Protein AF-A0A6I4M7V6-F1 (afdb_monomer_lite)

Secondary structure (DSSP, 8-state):
--HHHHHHHHHHHHHHHHHHHHHHHHTT-TTHHHHHHHHHHHHHHHHHHHHHHHSS--

Radius of gyration: 13.86 Å; chains: 1; bounding box: 36×14×36 Å

Sequence (58 aa):
MSKKNFRAGLSALTGIYGLTIAVLAMLDVSSLGLIAAIGAVLLGMGWAFSGRFAGRGA

Organism: NCBI:txid2650748

Foldseek 3Di:
DDLVVLVVVLVVVVVVLVVVLVVVVVVVPPCSVVSVVVVCVVSVVSVVVNVVVVVVDD

pLDDT: mean 72.94, std 10.84, range [43.19, 86.5]

Structure (mmCIF, N/CA/C/O backbone):
data_AF-A0A6I4M7V6-F1
#
_entry.id   AF-A0A6I4M7V6-F1
#
loop_
_atom_site.group_PDB
_atom_site.id
_atom_site.type_symbol
_atom_site.label_atom_id
_atom_site.label_alt_id
_atom_site.label_comp_id
_atom_site.label_asym_id
_atom_site.label_entity_id
_atom_site.label_seq_id
_atom_site.pdbx_PDB_ins_code
_atom_site.Cartn_x
_atom_site.Cartn_y
_atom_site.Cartn_z
_atom_site.occupancy
_atom_site.B_iso_or_equiv
_atom_site.auth_seq_id
_atom_site.auth_comp_id
_atom_site.auth_asym_id
_atom_site.auth_atom_id
_atom_site.pdbx_PDB_model_num
ATOM 1 N N . MET A 1 1 ? -8.204 -8.014 18.430 1.00 50.62 1 MET A N 1
ATOM 2 C CA . MET A 1 1 ? -7.331 -6.981 17.823 1.00 50.62 1 MET A CA 1
ATOM 3 C C . MET A 1 1 ? -8.149 -5.703 17.667 1.00 50.62 1 MET A C 1
ATOM 5 O O . MET A 1 1 ? -9.223 -5.763 17.081 1.00 50.62 1 MET A O 1
ATOM 9 N N . SER A 1 2 ? -7.737 -4.586 18.273 1.00 55.69 2 SER A N 1
ATOM 10 C CA . SER A 1 2 ? -8.544 -3.354 18.290 1.00 55.69 2 SER A CA 1
ATOM 11 C C . SER A 1 2 ? -8.702 -2.788 16.871 1.00 55.69 2 SER A C 1
ATOM 13 O O . SER A 1 2 ? -7.706 -2.683 16.155 1.00 55.69 2 SER A O 1
ATOM 15 N N . LYS A 1 3 ? -9.923 -2.414 16.449 1.00 60.22 3 LYS A N 1
ATOM 16 C CA . LYS A 1 3 ? -10.230 -1.878 15.097 1.00 60.22 3 LYS A CA 1
ATOM 17 C C . LYS A 1 3 ? -9.283 -0.742 14.669 1.00 60.22 3 LYS A C 1
ATOM 19 O O . LYS A 1 3 ? -8.992 -0.586 13.485 1.00 60.22 3 LYS A O 1
ATOM 24 N N . LYS A 1 4 ? -8.765 0.013 15.645 1.00 65.50 4 LYS A N 1
ATOM 25 C CA . LYS A 1 4 ? -7.768 1.078 15.464 1.00 65.50 4 LYS A CA 1
ATOM 26 C C . LYS A 1 4 ? -6.430 0.549 14.927 1.00 65.50 4 LYS A C 1
ATOM 28 O O . LYS A 1 4 ? -5.881 1.127 13.997 1.00 65.50 4 LYS A O 1
ATOM 33 N N . ASN A 1 5 ? -5.963 -0.588 15.443 1.00 67.50 5 ASN A N 1
ATOM 34 C CA . ASN A 1 5 ? -4.710 -1.223 15.024 1.00 67.50 5 ASN A CA 1
ATOM 35 C C . ASN A 1 5 ? -4.841 -1.862 13.636 1.00 67.50 5 ASN A C 1
ATOM 37 O O . ASN A 1 5 ? -3.881 -1.868 12.877 1.00 67.50 5 ASN A O 1
ATOM 41 N N . PHE A 1 6 ? -6.036 -2.347 13.282 1.00 70.56 6 PHE A N 1
ATOM 42 C CA . PHE A 1 6 ? -6.299 -2.901 11.953 1.00 70.56 6 PHE A CA 1
ATOM 43 C C . PHE A 1 6 ? -6.254 -1.820 10.865 1.00 70.56 6 PHE A C 1
ATOM 45 O O . PHE A 1 6 ? -5.560 -1.985 9.870 1.00 70.56 6 PHE A O 1
ATOM 52 N N . ARG A 1 7 ? -6.922 -0.676 11.077 1.00 69.88 7 ARG A N 1
ATOM 53 C CA . ARG A 1 7 ? -6.851 0.470 10.151 1.00 69.88 7 ARG A CA 1
ATOM 54 C C . ARG A 1 7 ? -5.444 1.058 10.052 1.00 69.88 7 ARG A C 1
ATOM 56 O O . ARG A 1 7 ? -4.998 1.340 8.949 1.00 69.88 7 ARG A O 1
ATOM 63 N N . ALA A 1 8 ? -4.744 1.205 11.178 1.00 75.81 8 ALA A N 1
ATOM 64 C CA . ALA A 1 8 ? -3.364 1.690 11.183 1.00 75.81 8 ALA A CA 1
ATOM 65 C C . ALA A 1 8 ? -2.421 0.742 10.421 1.00 75.81 8 ALA A C 1
ATOM 67 O O . ALA A 1 8 ? -1.622 1.201 9.607 1.00 75.81 8 ALA A O 1
ATOM 68 N N . GLY A 1 9 ? -2.567 -0.572 10.621 1.00 77.88 9 GLY A N 1
ATOM 69 C CA . GLY A 1 9 ? -1.824 -1.587 9.875 1.00 77.88 9 GLY A CA 1
ATOM 70 C C . GLY A 1 9 ? -2.130 -1.556 8.378 1.00 77.88 9 GLY A C 1
ATOM 71 O O . GLY A 1 9 ? -1.206 -1.563 7.573 1.00 77.88 9 GLY A O 1
ATOM 72 N N . LEU A 1 10 ? -3.408 -1.444 7.998 1.00 75.62 10 LEU A N 1
ATOM 73 C CA . LEU A 1 10 ? -3.828 -1.381 6.595 1.00 75.62 10 LEU A CA 1
ATOM 74 C C . LEU A 1 10 ? -3.283 -0.128 5.887 1.00 75.62 10 LEU A C 1
ATOM 76 O O . LEU A 1 10 ? -2.793 -0.223 4.764 1.00 75.62 10 LEU A O 1
ATOM 80 N N . SER A 1 11 ? -3.314 1.035 6.547 1.00 75.75 11 SER A N 1
ATOM 81 C CA . SER A 1 11 ? -2.741 2.276 6.009 1.00 75.75 11 SER A CA 1
ATOM 82 C C . SER A 1 11 ? -1.221 2.194 5.861 1.00 75.75 11 SER A C 1
ATOM 84 O O . SER A 1 11 ? -0.694 2.599 4.827 1.00 75.75 11 SER A O 1
ATOM 86 N N . ALA A 1 12 ? -0.518 1.628 6.847 1.00 81.81 12 ALA A N 1
ATOM 87 C CA . ALA A 1 12 ? 0.927 1.420 6.762 1.00 81.81 12 ALA A CA 1
ATOM 88 C C . ALA A 1 12 ? 1.297 0.473 5.606 1.00 81.81 12 ALA A C 1
ATOM 90 O O . ALA A 1 12 ? 2.180 0.787 4.812 1.00 81.81 12 ALA A O 1
ATOM 91 N N . LEU A 1 13 ? 0.563 -0.635 5.453 1.00 78.56 13 LEU A N 1
ATOM 92 C CA . LEU A 1 13 ? 0.704 -1.569 4.330 1.00 78.56 13 LEU A CA 1
ATOM 93 C C . LEU A 1 13 ? 0.447 -0.898 2.978 1.00 78.56 13 LEU A C 1
ATOM 95 O O . LEU A 1 13 ? 1.204 -1.119 2.038 1.00 78.56 13 LEU A O 1
ATOM 99 N N . THR A 1 14 ? -0.579 -0.048 2.889 1.00 80.62 14 THR A N 1
ATOM 100 C CA . THR A 1 14 ? -0.895 0.708 1.665 1.00 80.62 14 THR A CA 1
ATOM 101 C C . THR A 1 14 ? 0.263 1.641 1.290 1.00 80.62 14 THR A C 1
ATOM 103 O O . THR A 1 14 ? 0.667 1.685 0.129 1.00 80.62 14 THR A O 1
ATOM 106 N N . GLY A 1 15 ? 0.842 2.342 2.271 1.00 81.69 15 GLY A N 1
ATOM 107 C CA . GLY A 1 15 ? 1.989 3.228 2.059 1.00 81.69 15 GLY A CA 1
ATOM 108 C C . GLY A 1 15 ? 3.250 2.484 1.610 1.00 81.69 15 GLY A C 1
ATOM 109 O O . GLY A 1 15 ? 3.863 2.862 0.615 1.00 81.69 15 GLY A O 1
ATOM 110 N N . ILE A 1 16 ? 3.605 1.390 2.294 1.00 85.31 16 ILE A N 1
ATOM 111 C CA . ILE A 1 16 ? 4.769 0.553 1.945 1.00 85.31 16 ILE A CA 1
ATOM 112 C C . ILE A 1 16 ? 4.603 -0.054 0.548 1.00 85.31 16 ILE A C 1
ATOM 114 O O . ILE A 1 16 ? 5.551 -0.088 -0.238 1.00 85.31 16 ILE A O 1
ATOM 118 N N . TYR A 1 17 ? 3.394 -0.504 0.215 1.00 79.50 17 TYR A N 1
ATOM 119 C CA . TYR A 1 17 ? 3.101 -1.070 -1.093 1.00 79.50 17 TYR A CA 1
ATOM 120 C C . TYR A 1 17 ? 3.222 -0.023 -2.209 1.00 79.50 17 TYR A C 1
ATOM 122 O O . TYR A 1 17 ? 3.892 -0.276 -3.208 1.00 79.50 17 TYR A O 1
ATOM 130 N N . GLY A 1 18 ? 2.667 1.179 -2.021 1.00 80.94 18 GLY A N 1
ATOM 131 C CA . GLY A 1 18 ? 2.834 2.282 -2.973 1.00 80.94 18 GLY A CA 1
ATOM 132 C C . GLY A 1 18 ? 4.302 2.669 -3.184 1.00 80.94 18 GLY A C 1
ATOM 133 O O . GLY A 1 18 ? 4.727 2.892 -4.315 1.00 80.94 18 GLY A O 1
ATOM 134 N N . LEU A 1 19 ? 5.102 2.668 -2.113 1.00 83.56 19 LEU A N 1
ATOM 135 C CA . LEU A 1 19 ? 6.537 2.959 -2.179 1.00 83.56 19 LEU A CA 1
ATOM 136 C C . LEU A 1 19 ? 7.313 1.860 -2.917 1.00 83.56 19 LEU A C 1
ATOM 138 O O . LEU A 1 19 ? 8.200 2.152 -3.712 1.00 83.56 19 LEU A O 1
ATOM 142 N N . THR A 1 20 ? 6.924 0.600 -2.722 1.00 82.25 20 THR A N 1
ATOM 143 C CA . THR A 1 20 ? 7.477 -0.546 -3.454 1.00 82.25 20 THR A CA 1
ATOM 144 C C . THR A 1 20 ? 7.186 -0.421 -4.950 1.00 82.25 20 THR A C 1
ATOM 146 O O . THR A 1 20 ? 8.098 -0.541 -5.759 1.00 82.25 20 THR A O 1
ATOM 149 N N . ILE A 1 21 ? 5.945 -0.091 -5.327 1.00 81.94 21 ILE A N 1
ATOM 150 C CA . ILE A 1 21 ? 5.566 0.167 -6.724 1.00 81.94 21 ILE A CA 1
ATOM 151 C C . ILE A 1 21 ? 6.377 1.322 -7.318 1.00 81.94 21 ILE A C 1
ATOM 153 O O . ILE A 1 21 ? 6.847 1.199 -8.442 1.00 81.94 21 ILE A O 1
ATOM 157 N N . ALA A 1 22 ? 6.583 2.412 -6.574 1.00 79.81 22 ALA A N 1
ATOM 158 C CA . ALA A 1 22 ? 7.379 3.550 -7.035 1.00 79.81 22 ALA A CA 1
ATOM 159 C C . ALA A 1 22 ? 8.849 3.174 -7.288 1.00 79.81 22 ALA A C 1
ATOM 161 O O . ALA A 1 22 ? 9.418 3.569 -8.303 1.00 79.81 22 ALA A O 1
ATOM 162 N N . VAL A 1 23 ? 9.449 2.369 -6.403 1.00 81.56 23 VAL A N 1
ATOM 163 C CA . VAL A 1 23 ? 10.815 1.857 -6.591 1.00 81.56 23 VAL A CA 1
ATOM 164 C C . VAL A 1 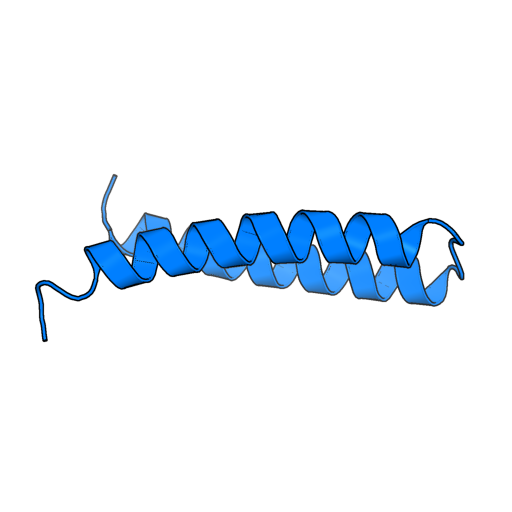23 ? 10.875 0.929 -7.794 1.00 81.56 23 VAL A C 1
ATOM 166 O O . VAL A 1 23 ? 11.732 1.118 -8.651 1.00 81.56 23 VAL A O 1
ATOM 169 N N . LEU A 1 24 ? 9.948 -0.029 -7.909 1.00 78.94 24 LEU A N 1
ATOM 170 C CA . LEU A 1 24 ? 9.890 -0.887 -9.089 1.00 78.94 24 LEU A CA 1
ATOM 171 C C . LEU A 1 24 ? 9.749 -0.044 -10.360 1.00 78.94 24 LEU A C 1
ATOM 173 O O . LEU A 1 24 ? 10.451 -0.332 -11.326 1.00 78.94 24 LEU A O 1
ATOM 177 N N . ALA A 1 25 ? 8.882 0.982 -10.364 1.00 77.44 25 ALA A N 1
ATOM 178 C CA . ALA A 1 25 ? 8.638 1.876 -11.507 1.00 77.44 25 ALA A CA 1
ATOM 179 C C . ALA A 1 25 ? 9.914 2.562 -11.986 1.00 77.44 25 ALA A C 1
ATOM 181 O O . ALA A 1 25 ? 10.125 2.707 -13.184 1.00 77.44 25 ALA A O 1
ATOM 182 N 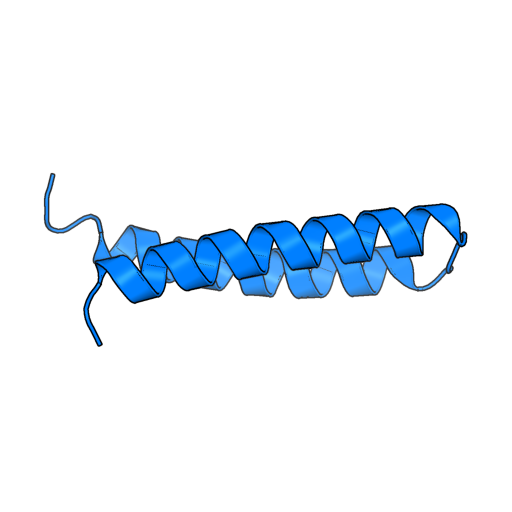N . MET A 1 26 ? 10.794 2.908 -11.051 1.00 77.12 26 MET A N 1
ATOM 183 C CA . MET A 1 26 ? 12.098 3.491 -11.339 1.00 77.12 26 MET A CA 1
ATOM 184 C C . MET A 1 26 ? 13.081 2.494 -11.977 1.00 77.12 26 MET A C 1
ATOM 186 O O . MET A 1 26 ? 14.000 2.910 -12.673 1.00 77.12 26 MET A O 1
ATOM 190 N N . LEU A 1 27 ? 12.890 1.190 -11.747 1.00 82.94 27 LEU A N 1
ATOM 191 C CA . LEU A 1 27 ? 13.698 0.104 -12.315 1.00 82.94 27 LEU A CA 1
ATOM 192 C C . LEU A 1 27 ? 13.173 -0.408 -13.674 1.00 82.94 27 LEU A C 1
ATOM 194 O O . LEU A 1 27 ? 13.736 -1.362 -14.203 1.00 82.94 27 LEU A O 1
ATOM 198 N N . ASP A 1 28 ? 12.112 0.196 -14.228 1.00 72.50 28 ASP A N 1
ATOM 199 C CA . ASP A 1 28 ? 11.522 -0.140 -15.540 1.00 72.50 28 ASP A CA 1
ATOM 200 C C . ASP A 1 28 ? 11.215 -1.645 -15.718 1.00 72.50 28 ASP A C 1
ATOM 202 O O . ASP A 1 28 ? 11.441 -2.281 -16.749 1.00 72.50 28 ASP A O 1
ATOM 206 N N . VAL A 1 29 ? 10.724 -2.269 -14.645 1.00 75.94 29 VAL A N 1
ATOM 207 C CA . VAL A 1 29 ? 10.395 -3.697 -14.643 1.00 75.94 29 VAL A CA 1
ATOM 208 C C . VAL A 1 29 ? 9.148 -3.925 -15.501 1.00 75.94 29 VAL A C 1
ATOM 210 O O . VAL A 1 29 ? 8.055 -3.535 -15.106 1.00 75.94 29 VAL A O 1
ATOM 213 N N . SER A 1 30 ? 9.246 -4.633 -16.631 1.00 75.31 30 SER A N 1
ATOM 214 C CA . SER A 1 30 ? 8.091 -4.863 -17.528 1.00 75.31 30 SER A CA 1
ATOM 215 C C . SER A 1 30 ? 6.867 -5.499 -16.839 1.00 75.31 30 SER A C 1
ATOM 217 O O . SER A 1 30 ? 5.732 -5.314 -17.271 1.00 75.31 30 SER A O 1
ATOM 219 N N . SER A 1 31 ? 7.074 -6.211 -15.728 1.00 78.06 31 SER A N 1
ATOM 220 C CA . SER A 1 31 ? 6.029 -6.855 -14.917 1.00 78.06 31 SER A CA 1
ATOM 221 C C . SER A 1 31 ? 5.295 -5.911 -13.947 1.00 78.06 31 SER A C 1
ATOM 223 O O . SER A 1 31 ? 4.395 -6.350 -13.228 1.00 78.06 31 SER A O 1
ATOM 225 N N . LEU A 1 32 ? 5.657 -4.625 -13.897 1.00 76.50 32 LEU A N 1
ATOM 226 C CA . LEU A 1 32 ? 5.105 -3.635 -12.964 1.00 76.50 32 LEU A CA 1
ATOM 227 C C . LEU A 1 32 ? 3.602 -3.501 -13.018 1.00 76.50 32 LEU A C 1
ATOM 229 O O . LEU A 1 32 ? 2.959 -3.482 -11.974 1.00 76.50 32 LEU A O 1
ATOM 233 N N . GLY A 1 33 ? 3.055 -3.385 -14.228 1.00 74.81 33 GLY A N 1
ATOM 234 C CA . GLY A 1 33 ? 1.624 -3.172 -14.413 1.00 74.81 33 GLY A CA 1
ATOM 235 C C . GLY A 1 33 ? 0.820 -4.320 -13.812 1.00 74.81 33 GLY A C 1
ATOM 236 O O . GLY A 1 33 ? -0.197 -4.090 -13.163 1.00 74.81 33 GLY A O 1
ATOM 237 N N . LEU A 1 34 ? 1.330 -5.550 -13.941 1.00 80.81 34 LEU A N 1
ATOM 238 C CA . LEU A 1 34 ? 0.705 -6.740 -13.376 1.00 80.81 34 LEU A CA 1
ATOM 239 C C . LEU A 1 34 ? 0.766 -6.726 -11.843 1.00 80.81 34 LEU A C 1
ATOM 241 O O . LEU A 1 34 ? -0.246 -6.943 -11.179 1.00 80.81 34 LEU A O 1
ATOM 245 N N . ILE A 1 35 ? 1.939 -6.425 -11.278 1.00 79.81 35 ILE A N 1
ATOM 246 C CA . ILE A 1 35 ? 2.142 -6.371 -9.825 1.00 79.81 35 ILE A CA 1
ATOM 247 C C . ILE A 1 35 ? 1.276 -5.266 -9.214 1.00 79.81 35 ILE A C 1
ATOM 249 O O . ILE A 1 35 ? 0.591 -5.527 -8.225 1.00 79.81 35 ILE A O 1
ATOM 253 N N . ALA A 1 36 ? 1.264 -4.078 -9.829 1.00 81.12 36 ALA A N 1
ATOM 254 C CA . ALA A 1 36 ? 0.464 -2.921 -9.439 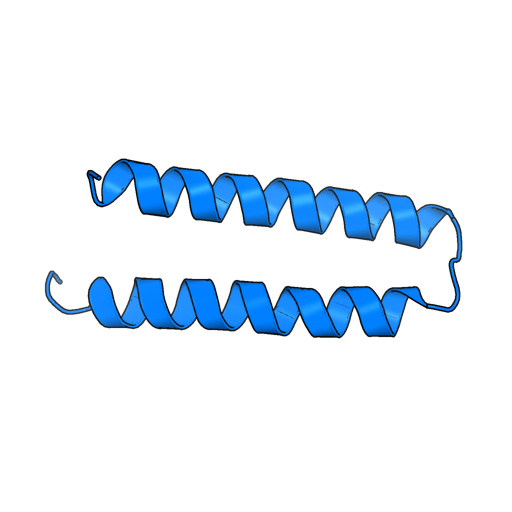1.00 81.12 36 ALA A CA 1
ATOM 255 C C . ALA A 1 36 ? -1.033 -3.224 -9.472 1.00 81.12 36 ALA A C 1
ATOM 257 O O . ALA A 1 36 ? -1.739 -2.931 -8.511 1.00 81.12 36 ALA A O 1
ATOM 258 N N . ALA A 1 37 ? -1.517 -3.849 -10.549 1.00 78.81 37 ALA A N 1
ATOM 259 C CA . ALA A 1 37 ? -2.920 -4.214 -10.682 1.00 78.81 37 ALA A CA 1
ATOM 260 C C . ALA A 1 37 ? -3.345 -5.217 -9.599 1.00 78.81 37 ALA A C 1
ATOM 262 O O . ALA A 1 37 ? -4.360 -5.011 -8.935 1.00 78.81 37 ALA A O 1
ATOM 263 N N . ILE A 1 38 ? -2.548 -6.266 -9.364 1.00 86.50 38 ILE A N 1
ATOM 264 C CA . ILE A 1 38 ? -2.865 -7.297 -8.366 1.00 86.50 38 ILE A CA 1
ATOM 265 C C . ILE A 1 38 ? -2.931 -6.695 -6.959 1.00 86.50 38 ILE A C 1
ATOM 267 O O . ILE A 1 38 ? -3.902 -6.924 -6.233 1.00 86.50 38 ILE A O 1
ATOM 271 N N . GLY A 1 39 ? -1.936 -5.906 -6.549 1.00 78.75 39 GLY A N 1
ATOM 272 C CA . GLY A 1 39 ? -1.961 -5.346 -5.198 1.00 78.75 39 GLY A CA 1
ATOM 273 C C . GLY A 1 39 ? -2.915 -4.164 -5.040 1.00 78.75 39 GLY A C 1
ATOM 274 O O . GLY A 1 39 ? -3.457 -3.997 -3.950 1.00 78.75 39 GLY A O 1
ATOM 275 N N . ALA A 1 40 ? -3.237 -3.421 -6.105 1.00 78.19 40 ALA A N 1
ATOM 276 C CA . ALA A 1 40 ? -4.341 -2.460 -6.084 1.00 78.19 40 ALA A CA 1
ATOM 277 C C . ALA A 1 40 ? -5.689 -3.155 -5.836 1.00 78.19 40 ALA A C 1
ATOM 279 O O . ALA A 1 40 ? -6.488 -2.663 -5.040 1.00 78.19 40 ALA A O 1
ATOM 280 N N . VAL A 1 41 ? -5.926 -4.326 -6.438 1.00 83.25 41 VAL A N 1
ATOM 281 C CA . VAL A 1 41 ? -7.132 -5.132 -6.182 1.00 83.25 41 VAL A CA 1
ATOM 282 C C . VAL A 1 41 ? -7.153 -5.653 -4.743 1.00 83.25 41 VAL A C 1
ATOM 284 O O 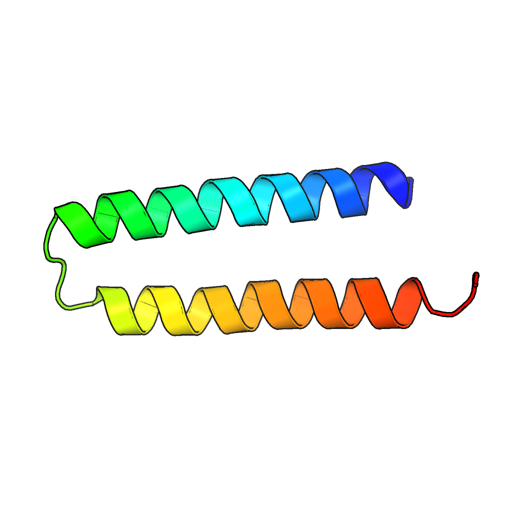. VAL A 1 41 ? -8.178 -5.534 -4.073 1.00 83.25 41 VAL A O 1
ATOM 287 N N . LEU A 1 42 ? -6.034 -6.170 -4.226 1.00 82.00 42 LEU A N 1
ATOM 288 C CA . LEU A 1 42 ? -5.951 -6.679 -2.849 1.00 82.00 42 LEU A CA 1
ATOM 289 C C . LEU A 1 42 ? -6.135 -5.572 -1.799 1.00 82.00 42 LEU A C 1
ATOM 291 O O . LEU A 1 42 ? -6.903 -5.741 -0.849 1.00 82.00 42 LEU A O 1
ATOM 295 N N . LEU A 1 43 ? -5.476 -4.423 -1.977 1.00 80.06 43 LEU A N 1
ATOM 296 C CA . LEU A 1 43 ? -5.634 -3.264 -1.095 1.00 80.06 43 LEU A CA 1
ATOM 297 C C . LEU A 1 43 ? -7.030 -2.653 -1.221 1.00 80.06 43 LEU A C 1
ATOM 299 O O . LEU A 1 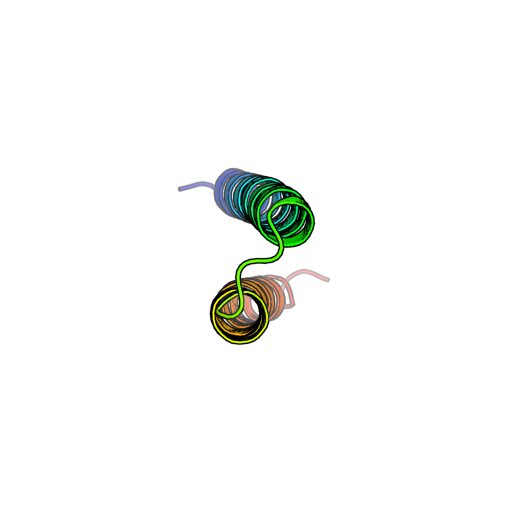43 ? -7.633 -2.310 -0.206 1.00 80.06 43 LEU A O 1
ATOM 303 N N . GLY A 1 44 ? -7.569 -2.577 -2.440 1.00 77.88 44 GLY A N 1
ATOM 304 C CA . GLY A 1 44 ? -8.933 -2.134 -2.714 1.00 77.88 44 GLY A CA 1
ATOM 305 C C . GLY A 1 44 ? -9.976 -3.025 -2.040 1.00 77.88 44 GLY A C 1
ATOM 306 O O . GLY A 1 44 ? -10.879 -2.509 -1.384 1.00 77.88 44 GLY A O 1
ATOM 307 N N . MET A 1 45 ? -9.822 -4.353 -2.098 1.00 78.75 45 MET A N 1
ATOM 308 C CA . MET A 1 45 ? -10.681 -5.295 -1.368 1.00 78.75 45 MET A CA 1
ATOM 309 C C . MET A 1 45 ? -10.527 -5.149 0.148 1.00 78.75 45 MET A C 1
ATOM 311 O O . MET A 1 45 ? -11.533 -5.139 0.858 1.00 78.75 45 MET A O 1
ATOM 315 N N . GLY A 1 46 ? -9.301 -4.982 0.655 1.00 76.12 46 GLY A N 1
ATOM 316 C CA . GLY A 1 46 ? -9.045 -4.738 2.077 1.00 76.12 46 GLY A CA 1
ATOM 317 C C . GLY A 1 46 ? -9.712 -3.455 2.584 1.00 76.12 46 GLY A C 1
ATOM 318 O O . GLY A 1 46 ? -10.335 -3.448 3.650 1.00 76.12 46 GLY A O 1
ATOM 319 N N . TRP A 1 47 ? -9.659 -2.382 1.792 1.00 73.31 47 TRP A N 1
ATOM 320 C CA . TRP A 1 47 ? -10.340 -1.120 2.078 1.00 73.31 47 TRP A CA 1
ATOM 321 C C . TRP A 1 47 ? -11.858 -1.217 1.931 1.00 73.31 47 TRP A C 1
ATOM 323 O O . TRP A 1 47 ? -12.568 -0.688 2.782 1.00 73.31 47 TRP A O 1
ATOM 333 N N . ALA A 1 48 ? -12.376 -1.932 0.930 1.00 71.00 48 ALA A N 1
ATOM 334 C CA . ALA A 1 48 ? -13.810 -2.163 0.757 1.00 71.00 48 ALA A CA 1
ATOM 335 C C . ALA A 1 48 ? -14.401 -2.970 1.926 1.00 71.00 48 ALA A C 1
ATOM 337 O O . ALA A 1 48 ? -15.457 -2.615 2.453 1.00 71.00 48 ALA A O 1
ATOM 338 N N . PHE A 1 49 ? -13.692 -4.000 2.403 1.00 69.38 49 PHE A N 1
ATOM 339 C CA . PHE A 1 49 ? -14.065 -4.737 3.614 1.00 69.38 49 PHE A CA 1
ATOM 340 C C . PHE A 1 49 ? -13.983 -3.858 4.869 1.00 69.38 49 PHE A C 1
ATOM 342 O O . PHE A 1 49 ? -14.902 -3.873 5.688 1.00 69.38 49 PHE A O 1
ATOM 349 N N . SER A 1 50 ? -12.933 -3.041 5.004 1.00 65.06 50 SER A N 1
ATOM 350 C CA . SER A 1 50 ? -12.785 -2.079 6.108 1.00 65.06 50 SER A CA 1
ATOM 351 C C . SER A 1 50 ? -13.895 -1.018 6.108 1.00 65.06 50 SER A C 1
ATOM 353 O O . SER A 1 50 ? -14.453 -0.707 7.159 1.00 65.06 50 SER A O 1
ATOM 355 N N . GLY A 1 51 ? -14.271 -0.497 4.937 1.00 62.34 51 GLY A N 1
ATOM 356 C CA . GLY A 1 51 ? -15.339 0.486 4.745 1.00 62.34 51 GLY A CA 1
ATOM 357 C C . GLY A 1 51 ? -16.726 -0.088 5.025 1.00 62.34 51 GLY A C 1
ATOM 358 O O . GLY A 1 51 ? -17.510 0.520 5.749 1.00 62.34 51 GLY A O 1
ATOM 359 N N . ARG A 1 52 ? -17.004 -1.311 4.5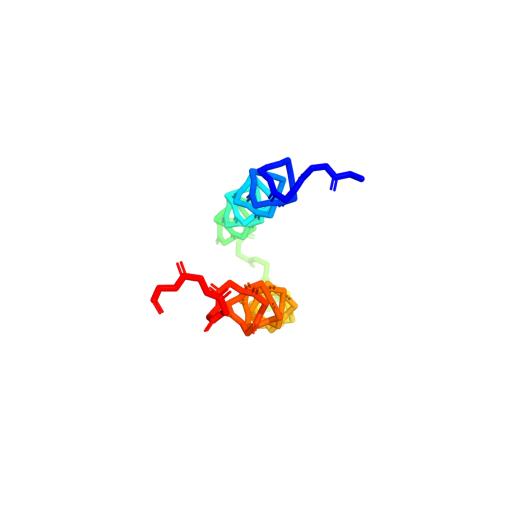59 1.00 59.75 52 ARG A N 1
ATOM 360 C CA . ARG A 1 52 ? -18.272 -2.014 4.815 1.00 59.75 52 ARG A CA 1
ATOM 361 C C . ARG A 1 52 ? -18.444 -2.412 6.289 1.00 59.75 52 ARG A C 1
ATOM 363 O O . ARG A 1 52 ? -19.570 -2.449 6.774 1.00 59.75 52 ARG A O 1
ATOM 370 N N . PHE A 1 53 ? -17.350 -2.618 7.029 1.00 53.09 53 PHE A N 1
ATOM 371 C CA . PHE A 1 53 ? -17.372 -2.780 8.493 1.00 53.09 53 PHE A CA 1
ATOM 372 C C . PHE A 1 53 ? -17.342 -1.458 9.278 1.00 53.09 53 PHE A C 1
ATOM 374 O O . PHE A 1 53 ? -17.737 -1.431 10.447 1.00 53.09 53 PHE A O 1
ATOM 381 N N . ALA A 1 54 ? -16.885 -0.367 8.665 1.00 53.81 54 ALA A N 1
ATOM 382 C CA . ALA A 1 54 ? -16.888 0.964 9.260 1.00 53.81 54 ALA A CA 1
ATOM 383 C C . ALA A 1 54 ? -18.211 1.723 9.066 1.00 53.81 54 ALA A C 1
ATOM 385 O O . ALA A 1 54 ? -18.515 2.595 9.870 1.00 53.81 54 ALA A O 1
ATOM 386 N N . GLY A 1 55 ? -19.015 1.358 8.062 1.00 47.38 55 GLY A N 1
ATOM 387 C CA . GLY A 1 55 ? -20.329 1.947 7.772 1.00 47.38 55 GLY A CA 1
ATOM 388 C C . GLY A 1 55 ? -21.462 1.585 8.747 1.00 47.38 55 GLY A C 1
ATOM 389 O O . GLY A 1 55 ? -22.605 1.930 8.487 1.00 47.38 55 GLY A O 1
ATOM 390 N N . ARG A 1 56 ? -21.183 0.899 9.867 1.00 49.28 56 ARG A N 1
ATOM 391 C CA . ARG A 1 56 ? -22.129 0.715 10.994 1.00 49.28 56 ARG A CA 1
ATOM 392 C C . ARG A 1 56 ? -21.726 1.572 12.201 1.00 49.28 56 ARG A C 1
ATOM 394 O O . ARG A 1 56 ? -21.658 1.070 13.322 1.00 49.28 56 ARG A O 1
ATOM 401 N N . GLY A 1 57 ? -21.366 2.828 11.963 1.00 48.88 57 GLY A N 1
ATOM 402 C CA . GLY A 1 57 ? -20.929 3.739 13.023 1.00 48.88 57 GLY A CA 1
ATOM 403 C C . GLY A 1 57 ? -20.804 5.204 12.611 1.00 48.88 57 GLY A C 1
ATOM 404 O O . GLY A 1 57 ? -20.059 5.925 13.267 1.00 48.88 57 GLY A O 1
ATOM 405 N N . ALA A 1 58 ? -21.480 5.617 11.538 1.00 43.19 58 ALA A N 1
ATOM 406 C CA . ALA A 1 58 ? -21.779 7.016 11.253 1.00 43.19 58 ALA A CA 1
ATOM 407 C C . ALA A 1 58 ? -23.300 7.157 11.230 1.00 43.19 58 ALA A C 1
ATOM 409 O O . ALA A 1 58 ? -23.935 6.247 10.645 1.00 43.19 58 ALA A O 1
#